Protein AF-A0A1F8S1J4-F1 (afdb_monomer_lite)

Sequence (68 aa):
MGTVRQEELLARLADGAGIRTRGEELALLADIGRAMRDASICGLGQTASSAIESAFRQPGLLPELVAP

Secondary structure (DSSP, 8-state):
-HHHHHHHHHHHHHH---SS-HHHHHHHHHHHHHHHHHH-SSHHHHHHHHHHHHHHH-GGG-HHHH--

pLDDT: mean 81.84, std 7.86, range [53.78, 90.69]

Radius of gyration: 11.94 Å; chains: 1; bounding box: 26×25×29 Å

Structure (mmCIF, N/CA/C/O backbone):
data_AF-A0A1F8S1J4-F1
#
_entry.id   AF-A0A1F8S1J4-F1
#
loop_
_atom_site.group_PDB
_atom_site.id
_atom_site.type_symbol
_atom_site.label_atom_id
_atom_site.label_alt_id
_atom_site.label_comp_id
_atom_site.label_asym_id
_atom_site.label_entity_id
_atom_site.label_seq_id
_atom_site.pdbx_PDB_ins_code
_atom_site.Cartn_x
_atom_site.Cartn_y
_atom_site.Cartn_z
_atom_site.occupancy
_atom_site.B_iso_or_equiv
_atom_site.auth_seq_id
_atom_site.auth_comp_id
_atom_site.auth_asym_id
_atom_site.auth_atom_id
_atom_site.pdbx_PDB_model_num
ATOM 1 N N . MET A 1 1 ? 8.980 6.757 -6.667 1.00 69.06 1 MET A N 1
ATOM 2 C CA . MET A 1 1 ? 7.724 7.539 -6.700 1.00 69.06 1 MET A CA 1
ATOM 3 C C . MET A 1 1 ? 6.517 6.717 -6.261 1.00 69.06 1 MET A C 1
ATOM 5 O O . MET A 1 1 ? 5.881 7.122 -5.302 1.00 69.06 1 MET A O 1
ATOM 9 N N . GLY A 1 2 ? 6.213 5.565 -6.879 1.00 78.31 2 GLY A N 1
ATOM 10 C CA . GLY A 1 2 ? 5.030 4.762 -6.508 1.00 78.31 2 GLY A CA 1
ATOM 11 C C . GLY A 1 2 ? 4.977 4.319 -5.037 1.00 78.31 2 GLY A C 1
ATOM 12 O O . GLY A 1 2 ? 3.959 4.505 -4.380 1.00 78.31 2 GLY A O 1
ATOM 13 N N . THR A 1 3 ? 6.095 3.839 -4.487 1.00 83.75 3 THR A N 1
ATOM 14 C CA . THR A 1 3 ? 6.189 3.386 -3.085 1.00 83.75 3 THR A CA 1
ATOM 15 C C . THR A 1 3 ? 5.978 4.502 -2.059 1.00 83.75 3 THR A C 1
ATOM 17 O O . THR A 1 3 ? 5.363 4.263 -1.030 1.00 83.75 3 THR A O 1
ATOM 20 N N . VAL A 1 4 ? 6.407 5.733 -2.358 1.00 87.25 4 VAL A N 1
ATOM 21 C CA . VAL A 1 4 ? 6.188 6.903 -1.484 1.00 87.25 4 VAL A CA 1
ATOM 22 C C . VAL A 1 4 ? 4.693 7.203 -1.359 1.00 87.25 4 VAL A C 1
ATOM 24 O O . VAL A 1 4 ? 4.177 7.395 -0.267 1.00 87.25 4 VAL A O 1
ATOM 27 N N . ARG A 1 5 ? 3.960 7.156 -2.479 1.00 86.25 5 ARG A N 1
ATOM 28 C CA . ARG A 1 5 ? 2.506 7.368 -2.487 1.00 86.25 5 ARG A CA 1
ATOM 29 C C . ARG A 1 5 ? 1.760 6.269 -1.717 1.00 86.25 5 ARG A C 1
ATOM 31 O O . ARG A 1 5 ? 0.741 6.558 -1.096 1.00 86.25 5 ARG A O 1
ATOM 38 N N . GLN A 1 6 ? 2.252 5.026 -1.767 1.00 85.69 6 GLN A N 1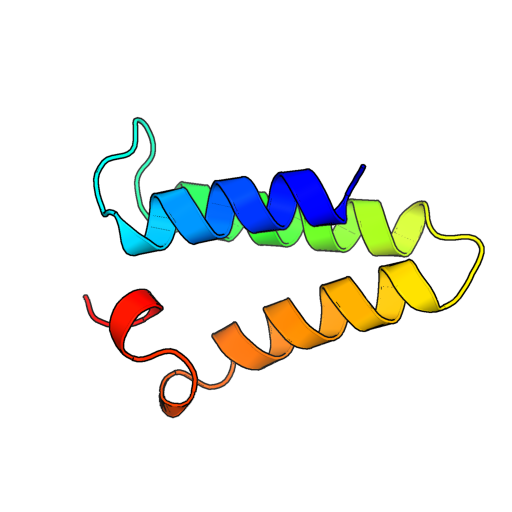
ATOM 39 C CA . GLN A 1 6 ? 1.715 3.922 -0.966 1.00 85.69 6 GLN A CA 1
ATOM 40 C C . GLN A 1 6 ? 1.960 4.149 0.530 1.00 85.69 6 GLN A C 1
ATOM 42 O O . GLN A 1 6 ? 1.029 3.997 1.313 1.00 85.69 6 GLN A O 1
ATOM 47 N N . GLU A 1 7 ? 3.166 4.566 0.921 1.00 87.69 7 GLU A N 1
ATOM 48 C CA . GLU A 1 7 ? 3.518 4.861 2.316 1.00 87.69 7 GLU A CA 1
ATOM 49 C C . GLU A 1 7 ? 2.639 5.969 2.912 1.00 87.69 7 GLU A C 1
ATOM 51 O O . GLU A 1 7 ? 2.021 5.771 3.955 1.00 87.69 7 GLU A O 1
ATOM 56 N N . GLU A 1 8 ? 2.489 7.099 2.215 1.00 88.44 8 GLU A N 1
ATOM 57 C CA . GLU A 1 8 ? 1.624 8.201 2.660 1.00 88.44 8 GLU A CA 1
ATOM 58 C C . GLU A 1 8 ? 0.171 7.760 2.873 1.00 88.44 8 GLU A C 1
ATOM 60 O O . GLU A 1 8 ? -0.540 8.279 3.732 1.00 88.44 8 GLU A O 1
ATOM 65 N N . LEU A 1 9 ? -0.304 6.840 2.035 1.00 87.88 9 LEU A N 1
ATOM 66 C CA . LEU A 1 9 ? -1.675 6.365 2.081 1.00 87.88 9 LEU A CA 1
ATOM 67 C C . LEU A 1 9 ? -1.887 5.350 3.209 1.00 87.88 9 LEU A C 1
ATOM 69 O O . LEU A 1 9 ? -2.904 5.409 3.895 1.00 87.88 9 LEU A O 1
ATOM 73 N N . LEU A 1 10 ? -0.901 4.488 3.457 1.00 87.81 10 LEU A N 1
ATOM 74 C CA . LEU A 1 10 ? -0.871 3.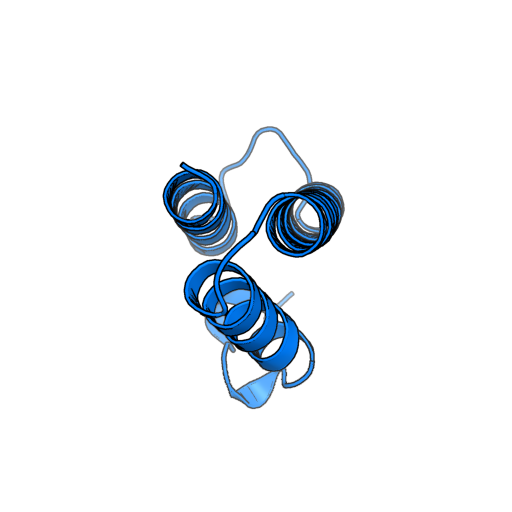621 4.634 1.00 87.81 10 LEU A CA 1
ATOM 75 C C . LEU A 1 10 ? -0.839 4.435 5.933 1.00 87.81 10 LEU A C 1
ATOM 77 O O . LEU A 1 10 ? -1.566 4.104 6.864 1.00 87.81 10 LEU A O 1
ATOM 81 N N . ALA A 1 11 ? -0.066 5.523 5.978 1.00 88.31 11 ALA A N 1
ATOM 82 C CA . ALA A 1 11 ? -0.034 6.421 7.130 1.00 88.31 11 ALA A CA 1
ATOM 83 C C . ALA A 1 11 ? -1.411 7.054 7.400 1.00 88.31 11 ALA A C 1
ATOM 85 O O . ALA A 1 11 ? -1.870 7.053 8.537 1.00 88.31 11 ALA A O 1
ATOM 86 N N . ARG A 1 12 ? -2.115 7.510 6.352 1.00 87.12 12 ARG A N 1
ATOM 87 C CA . ARG A 1 12 ? -3.493 8.028 6.472 1.00 87.12 12 ARG A CA 1
ATOM 88 C C . ARG A 1 12 ? -4.485 6.972 6.963 1.00 87.12 12 ARG A C 1
ATOM 90 O O . ARG A 1 12 ? -5.341 7.278 7.786 1.00 87.12 12 ARG A O 1
ATOM 97 N N . LEU A 1 13 ? -4.378 5.740 6.462 1.00 85.44 13 LEU A N 1
ATOM 98 C CA . LEU A 1 13 ? -5.228 4.629 6.900 1.00 85.44 13 LEU A CA 1
ATOM 99 C C . LEU A 1 13 ? -5.003 4.280 8.377 1.00 85.44 13 LEU A C 1
ATOM 101 O O . LEU A 1 13 ? -5.969 3.960 9.062 1.00 85.44 13 LEU A O 1
ATOM 105 N N . ALA A 1 14 ? -3.756 4.347 8.853 1.00 84.75 14 ALA A N 1
ATOM 106 C CA . ALA A 1 14 ? -3.404 4.072 10.245 1.00 84.75 14 ALA A CA 1
ATOM 107 C C . ALA A 1 14 ? -3.850 5.187 11.206 1.00 84.75 14 ALA A C 1
ATOM 109 O O . ALA A 1 14 ? -4.267 4.898 12.320 1.00 84.75 14 ALA A O 1
ATOM 110 N N . ASP A 1 15 ? -3.779 6.450 10.777 1.00 84.50 15 ASP A N 1
ATOM 111 C CA . ASP A 1 15 ? -4.158 7.606 11.602 1.00 84.50 15 ASP A CA 1
ATOM 112 C C . ASP A 1 15 ? -5.685 7.766 11.730 1.00 84.50 15 ASP A C 1
ATOM 114 O O . ASP A 1 15 ? -6.186 8.421 12.640 1.00 84.50 15 ASP A O 1
ATOM 118 N N . GLY A 1 16 ? -6.460 7.197 10.797 1.00 73.31 16 GLY A N 1
ATOM 119 C CA . GLY A 1 16 ? -7.925 7.307 10.771 1.00 73.31 16 GLY A CA 1
ATOM 120 C C . GLY A 1 16 ? -8.454 8.724 10.490 1.00 73.31 16 GLY A C 1
ATOM 121 O O . GLY A 1 16 ? -9.654 8.901 10.281 1.00 73.31 16 GLY A O 1
ATOM 122 N N . ALA A 1 17 ? -7.578 9.730 10.434 1.00 64.25 17 ALA A N 1
ATOM 123 C CA . ALA A 1 17 ? -7.886 11.118 10.128 1.00 64.25 17 ALA A CA 1
ATOM 124 C C . ALA A 1 17 ? -7.540 11.423 8.661 1.00 64.25 17 ALA A C 1
ATOM 126 O O . ALA A 1 17 ? -6.423 11.796 8.303 1.00 64.25 17 ALA A O 1
ATOM 127 N N . GLY A 1 18 ? -8.525 11.254 7.781 1.00 68.50 18 GLY A N 1
ATOM 128 C CA . GLY A 1 18 ? -8.397 11.538 6.354 1.00 68.50 18 GLY A CA 1
ATOM 129 C C . GLY A 1 18 ? -9.600 12.297 5.804 1.00 68.50 18 GLY A C 1
ATOM 130 O O . GLY A 1 18 ? -10.699 12.233 6.345 1.00 68.50 18 GLY A O 1
ATOM 131 N N . ILE A 1 19 ? -9.396 13.011 4.693 1.00 76.88 19 ILE A N 1
ATOM 132 C CA . ILE A 1 19 ? -10.475 13.682 3.938 1.00 76.88 19 ILE A CA 1
ATOM 133 C C . ILE A 1 19 ? -11.389 12.645 3.257 1.00 76.88 19 ILE A C 1
ATOM 135 O O . ILE A 1 19 ? -12.540 12.930 2.940 1.00 76.88 19 ILE A O 1
ATOM 139 N N . ARG A 1 20 ? -10.862 11.441 3.019 1.00 82.25 20 ARG A N 1
ATOM 140 C CA . ARG A 1 20 ? -11.547 10.324 2.377 1.00 82.25 20 ARG A CA 1
ATOM 141 C C . ARG A 1 20 ? -11.969 9.286 3.396 1.00 82.25 20 ARG A C 1
ATOM 143 O O . ARG A 1 20 ? -11.288 9.053 4.393 1.00 82.25 20 ARG A O 1
ATOM 150 N N . THR A 1 21 ? -13.066 8.612 3.091 1.00 87.69 21 THR A N 1
ATOM 151 C CA . THR A 1 21 ? -13.453 7.390 3.781 1.00 87.69 21 THR A CA 1
ATOM 152 C C . THR A 1 21 ? -12.377 6.323 3.599 1.00 87.69 21 THR A C 1
ATOM 154 O O . THR A 1 21 ? -11.648 6.281 2.604 1.00 87.69 21 THR A O 1
ATOM 157 N N . ARG A 1 22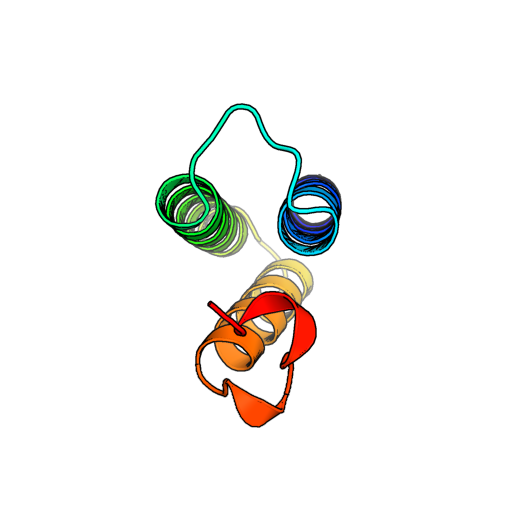 ? -12.320 5.384 4.538 1.00 83.38 22 ARG A N 1
ATOM 158 C CA . ARG A 1 22 ? -11.423 4.232 4.449 1.00 83.38 22 ARG A CA 1
ATOM 159 C C . ARG A 1 22 ? -11.576 3.449 3.141 1.00 83.38 22 ARG A C 1
ATOM 161 O O . ARG A 1 22 ? -10.581 3.021 2.565 1.00 83.38 22 ARG A O 1
ATOM 168 N N . GLY A 1 23 ? -12.809 3.275 2.661 1.00 85.56 23 GLY A N 1
ATOM 169 C CA . GLY A 1 23 ? -13.078 2.587 1.396 1.00 85.56 23 GLY A CA 1
ATOM 170 C C . GLY A 1 23 ? -12.459 3.302 0.192 1.00 85.56 23 GLY A C 1
ATOM 171 O O . GLY A 1 23 ? -11.893 2.653 -0.684 1.00 85.56 23 GLY A O 1
ATOM 172 N N . GLU A 1 24 ? -12.497 4.634 0.177 1.00 89.31 24 GLU A N 1
ATOM 173 C CA . GLU A 1 24 ? -11.876 5.448 -0.874 1.00 89.31 24 GLU A CA 1
ATOM 174 C C . GLU A 1 24 ? -10.342 5.419 -0.808 1.00 89.31 24 GLU A C 1
ATOM 176 O O . GLU A 1 24 ? -9.688 5.381 -1.850 1.00 89.31 24 GLU A O 1
ATOM 181 N N . GLU A 1 25 ? -9.752 5.395 0.391 1.00 88.00 25 GLU A N 1
ATOM 182 C CA . GLU A 1 25 ? -8.302 5.211 0.543 1.00 88.00 25 GLU A CA 1
ATOM 183 C C . GLU A 1 25 ? -7.868 3.823 0.035 1.00 88.00 25 GLU A C 1
ATOM 185 O O . GLU A 1 25 ? -6.918 3.721 -0.741 1.00 88.00 25 GLU A O 1
ATOM 190 N N . LEU A 1 26 ? -8.600 2.753 0.372 1.00 87.12 26 LEU A N 1
ATOM 191 C CA . LEU A 1 26 ? -8.314 1.403 -0.136 1.00 87.12 26 LEU A CA 1
ATOM 192 C C . LEU A 1 26 ? -8.459 1.303 -1.663 1.00 87.12 26 LEU A C 1
ATOM 194 O O . LEU A 1 26 ? -7.637 0.653 -2.314 1.00 87.12 26 LEU A O 1
ATOM 198 N N . ALA A 1 27 ? -9.463 1.963 -2.245 1.00 89.94 27 ALA A N 1
ATOM 199 C CA . ALA A 1 27 ? -9.625 2.031 -3.696 1.00 89.94 27 ALA A CA 1
ATOM 200 C C . ALA A 1 27 ? -8.429 2.731 -4.361 1.00 89.94 27 ALA A C 1
ATOM 202 O O . ALA A 1 27 ? -7.850 2.202 -5.312 1.00 89.94 27 ALA A O 1
ATOM 203 N N . LEU A 1 28 ? -7.981 3.863 -3.807 1.00 89.88 28 LEU A N 1
ATOM 204 C CA . LEU A 1 28 ? -6.802 4.557 -4.318 1.00 89.88 28 LEU A CA 1
ATOM 205 C C . LEU A 1 28 ? -5.520 3.719 -4.163 1.00 89.88 28 LEU A C 1
ATOM 207 O O . LEU A 1 28 ? -4.659 3.753 -5.044 1.00 89.88 28 LEU A O 1
ATOM 211 N N . LEU A 1 29 ? -5.377 2.954 -3.076 1.00 88.81 29 LEU A N 1
ATOM 212 C CA . LEU A 1 29 ? -4.239 2.048 -2.902 1.00 88.81 29 LEU A CA 1
ATOM 213 C C . LEU A 1 29 ? -4.159 1.015 -4.034 1.00 88.81 29 LEU A C 1
ATOM 215 O O . LEU A 1 29 ? -3.073 0.759 -4.561 1.00 88.81 29 LEU A O 1
ATOM 219 N N . ALA A 1 30 ? -5.306 0.447 -4.421 1.00 88.69 30 ALA A N 1
ATOM 220 C CA . ALA A 1 30 ? -5.405 -0.520 -5.510 1.00 88.69 30 ALA A CA 1
ATOM 221 C C . ALA A 1 30 ? -5.055 0.106 -6.871 1.00 88.69 30 ALA A C 1
ATOM 223 O O . ALA A 1 30 ? -4.323 -0.501 -7.659 1.00 88.69 30 ALA A O 1
ATOM 224 N N . ASP A 1 31 ? -5.504 1.337 -7.126 1.00 90.69 31 ASP A N 1
ATOM 225 C CA . ASP A 1 31 ? -5.176 2.073 -8.352 1.00 90.69 31 ASP A CA 1
ATOM 226 C C . ASP A 1 31 ? -3.677 2.375 -8.456 1.00 90.69 31 ASP A C 1
ATOM 228 O O . ASP A 1 31 ? -3.069 2.177 -9.513 1.00 90.69 31 ASP A O 1
ATOM 232 N N . ILE A 1 32 ? -3.048 2.778 -7.346 1.00 88.75 32 ILE A N 1
ATOM 233 C CA . ILE A 1 32 ? -1.594 2.970 -7.282 1.00 88.75 32 ILE A CA 1
ATOM 234 C C . ILE A 1 32 ? -0.872 1.647 -7.549 1.00 88.75 32 ILE A C 1
ATOM 236 O O . ILE A 1 32 ? 0.091 1.628 -8.314 1.00 88.75 32 ILE A O 1
ATOM 240 N N . GLY A 1 33 ? -1.336 0.539 -6.963 1.00 88.06 33 GLY A N 1
ATOM 241 C CA . GLY A 1 33 ? -0.751 -0.783 -7.189 1.00 88.06 33 GLY A CA 1
ATOM 242 C C . GLY A 1 33 ? -0.810 -1.219 -8.655 1.00 88.06 33 GLY A C 1
ATOM 243 O O . GLY A 1 33 ? 0.186 -1.693 -9.210 1.00 88.06 33 GLY A O 1
ATOM 244 N N . ARG A 1 34 ? -1.946 -0.984 -9.326 1.00 88.12 34 ARG A N 1
ATOM 245 C CA . ARG A 1 34 ? -2.094 -1.227 -10.769 1.00 88.12 34 ARG A CA 1
ATOM 246 C C . ARG A 1 34 ? -1.132 -0.356 -11.580 1.00 88.12 34 ARG A C 1
ATOM 248 O O . ARG A 1 34 ? -0.345 -0.899 -12.348 1.00 88.12 34 ARG A O 1
ATOM 255 N N . ALA A 1 35 ? -1.105 0.954 -11.336 1.00 87.94 35 ALA A N 1
ATOM 256 C CA . ALA A 1 35 ? -0.201 1.867 -12.036 1.00 87.94 35 ALA A CA 1
ATOM 257 C C . ALA A 1 35 ? 1.282 1.510 -11.822 1.00 87.94 35 ALA A C 1
ATOM 259 O O . ALA A 1 35 ? 2.082 1.579 -12.752 1.00 87.94 35 ALA A O 1
ATOM 260 N N . MET A 1 36 ? 1.659 1.085 -10.612 1.00 86.44 36 MET A N 1
ATOM 261 C CA . MET A 1 36 ? 3.012 0.617 -10.314 1.00 86.44 36 MET A CA 1
ATOM 262 C C . MET A 1 36 ? 3.372 -0.642 -11.096 1.00 86.44 36 MET A C 1
ATOM 264 O O . MET A 1 36 ? 4.486 -0.715 -11.608 1.00 86.44 36 MET A O 1
ATOM 268 N N . ARG A 1 37 ? 2.467 -1.620 -11.214 1.00 84.06 37 ARG A N 1
ATOM 269 C CA . ARG A 1 37 ? 2.719 -2.829 -12.014 1.00 84.06 37 ARG A CA 1
ATOM 270 C C . ARG A 1 37 ? 2.874 -2.526 -13.495 1.00 84.06 37 ARG A C 1
ATOM 272 O O . ARG A 1 37 ? 3.777 -3.087 -14.109 1.00 84.06 37 ARG A O 1
ATOM 279 N N . ASP A 1 38 ? 2.033 -1.642 -14.018 1.00 85.44 38 ASP A N 1
ATOM 280 C CA . ASP A 1 38 ? 1.991 -1.311 -15.443 1.00 85.44 38 ASP A CA 1
ATOM 281 C C . ASP A 1 38 ? 3.183 -0.433 -15.862 1.00 85.44 38 ASP A C 1
ATOM 283 O O . ASP A 1 38 ? 3.693 -0.562 -16.972 1.00 85.44 38 ASP A O 1
ATOM 287 N N . ALA A 1 39 ? 3.671 0.435 -14.967 1.00 84.25 39 ALA A N 1
ATOM 288 C CA . ALA A 1 39 ? 4.799 1.330 -15.236 1.00 84.25 39 ALA A CA 1
ATOM 289 C C . ALA A 1 39 ? 6.181 0.728 -14.910 1.00 84.25 39 ALA A C 1
ATOM 291 O O . ALA A 1 39 ? 7.209 1.305 -15.276 1.00 84.25 39 ALA A O 1
ATOM 292 N N . SER A 1 40 ? 6.244 -0.392 -14.184 1.00 83.38 40 SER A N 1
ATOM 293 C CA . SER A 1 40 ? 7.520 -0.971 -13.748 1.00 83.38 40 SER A CA 1
ATOM 294 C C . SER A 1 40 ? 8.174 -1.802 -14.849 1.00 83.38 40 SER A C 1
ATOM 296 O O . SER A 1 40 ? 7.693 -2.870 -15.204 1.00 83.38 40 SER A O 1
ATOM 298 N N . ILE A 1 41 ? 9.334 -1.344 -15.325 1.00 79.06 41 ILE A N 1
ATOM 299 C CA . ILE A 1 41 ? 10.182 -2.072 -16.289 1.00 79.06 41 ILE A CA 1
ATOM 300 C C . ILE A 1 41 ? 11.064 -3.124 -15.580 1.00 79.06 41 ILE A C 1
ATOM 302 O O . ILE A 1 41 ? 11.595 -4.035 -16.211 1.00 79.06 41 ILE A O 1
ATOM 306 N N . CYS A 1 42 ? 11.209 -3.030 -14.253 1.00 82.75 42 CYS A N 1
ATOM 307 C CA . CYS A 1 42 ? 11.932 -3.990 -13.418 1.00 82.75 42 CYS A CA 1
ATOM 308 C C . CYS A 1 42 ? 11.042 -4.557 -12.298 1.00 82.75 42 CYS A C 1
ATOM 310 O O . CYS A 1 42 ? 10.051 -3.949 -11.896 1.00 82.75 42 CYS A O 1
ATOM 312 N N . GLY A 1 43 ? 11.411 -5.721 -11.754 1.00 78.88 43 GLY A N 1
ATOM 313 C CA . GLY A 1 43 ? 10.567 -6.463 -10.806 1.00 78.88 43 GLY A CA 1
ATOM 314 C C . GLY A 1 43 ? 10.326 -5.785 -9.451 1.00 78.88 43 GLY A C 1
ATOM 315 O O . GLY A 1 43 ? 9.374 -6.134 -8.762 1.00 78.88 43 GLY A O 1
ATOM 316 N N . LEU A 1 44 ? 11.131 -4.791 -9.059 1.00 82.50 44 LEU A N 1
ATOM 317 C CA . LEU A 1 44 ? 11.036 -4.169 -7.730 1.00 82.50 44 LEU A CA 1
ATOM 318 C C . LEU A 1 44 ? 9.685 -3.483 -7.480 1.00 82.50 44 LEU A C 1
ATOM 320 O O . LEU A 1 44 ? 9.092 -3.672 -6.418 1.00 82.50 44 LEU A O 1
ATOM 324 N N . GLY A 1 45 ? 9.170 -2.724 -8.452 1.00 79.12 45 GLY A N 1
ATOM 325 C CA . GLY A 1 45 ? 7.869 -2.066 -8.304 1.00 79.12 45 GLY A CA 1
ATOM 326 C C . GLY A 1 45 ? 6.699 -3.055 -8.296 1.00 79.12 45 GLY A C 1
ATOM 327 O O . GLY A 1 45 ? 5.729 -2.851 -7.565 1.00 79.12 45 GLY A O 1
ATOM 328 N N . GLN A 1 46 ? 6.825 -4.175 -9.018 1.00 81.56 46 GLN A N 1
ATOM 329 C CA . GLN A 1 46 ? 5.839 -5.258 -8.993 1.00 81.56 46 GLN A CA 1
ATOM 330 C C . GLN A 1 46 ? 5.823 -5.992 -7.647 1.00 81.56 46 GLN A C 1
ATOM 332 O O . GLN A 1 46 ? 4.747 -6.222 -7.087 1.00 81.56 46 GLN A O 1
ATOM 337 N N . THR A 1 47 ? 6.995 -6.307 -7.090 1.00 85.88 47 THR A N 1
ATOM 338 C CA . THR A 1 47 ? 7.112 -6.980 -5.789 1.00 85.88 47 THR A CA 1
ATOM 339 C C . THR A 1 47 ? 6.585 -6.106 -4.656 1.00 85.88 47 THR A C 1
ATOM 341 O O . THR A 1 47 ? 5.783 -6.579 -3.851 1.00 85.88 47 THR A O 1
ATOM 344 N N . ALA A 1 48 ? 6.965 -4.824 -4.616 1.00 84.31 48 ALA A N 1
ATOM 345 C CA . ALA A 1 48 ? 6.505 -3.899 -3.579 1.00 84.31 48 ALA A CA 1
ATOM 346 C C . ALA A 1 48 ? 4.973 -3.757 -3.576 1.00 84.31 48 ALA A C 1
ATOM 348 O O . ALA A 1 48 ? 4.335 -3.872 -2.530 1.00 84.31 48 ALA A O 1
ATOM 349 N N . SER A 1 49 ? 4.365 -3.597 -4.756 1.00 84.38 49 SER A N 1
ATOM 350 C CA . SER A 1 49 ? 2.907 -3.534 -4.870 1.00 84.38 49 SER A CA 1
ATOM 351 C C . SER A 1 49 ? 2.219 -4.839 -4.462 1.00 84.38 49 SER A C 1
ATOM 353 O O . SER A 1 49 ? 1.155 -4.789 -3.848 1.00 84.38 49 SER A O 1
ATOM 355 N N . SER A 1 50 ? 2.798 -5.992 -4.803 1.00 83.75 50 SER A N 1
ATOM 356 C CA . SER A 1 50 ? 2.202 -7.297 -4.494 1.00 83.75 50 SER A CA 1
ATOM 357 C C . SER A 1 50 ? 2.231 -7.600 -2.994 1.00 83.75 50 SER A C 1
ATOM 359 O O . SER A 1 50 ? 1.271 -8.159 -2.468 1.00 83.75 50 SER A O 1
ATOM 361 N N . ALA A 1 51 ? 3.292 -7.190 -2.290 1.00 86.56 51 ALA A N 1
ATOM 362 C CA . ALA A 1 51 ? 3.401 -7.353 -0.841 1.00 86.56 51 ALA A CA 1
ATOM 363 C C . ALA A 1 51 ? 2.292 -6.595 -0.094 1.00 86.56 51 ALA A C 1
ATOM 365 O O . ALA A 1 51 ? 1.626 -7.170 0.767 1.00 86.56 51 ALA A O 1
ATOM 366 N N . ILE A 1 52 ? 2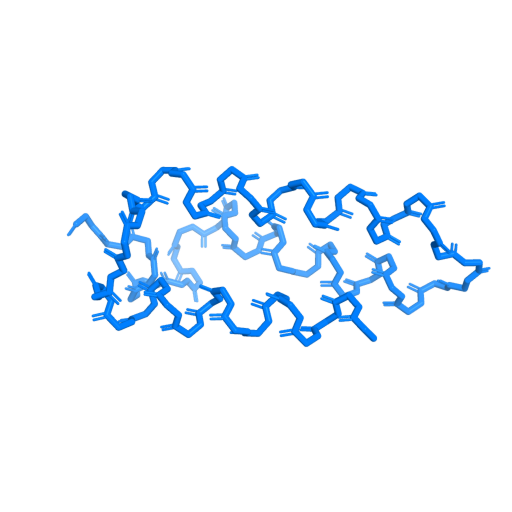.046 -5.334 -0.469 1.00 84.69 52 ILE A N 1
ATOM 367 C CA . ILE A 1 52 ? 0.994 -4.516 0.146 1.00 84.69 52 ILE A CA 1
ATOM 368 C C . ILE A 1 52 ? -0.389 -5.114 -0.128 1.00 84.69 52 ILE A C 1
ATOM 370 O O . ILE A 1 52 ? -1.159 -5.322 0.804 1.00 84.69 52 ILE A O 1
ATOM 374 N N . GLU A 1 53 ? -0.705 -5.466 -1.377 1.00 84.44 53 GLU A N 1
ATOM 375 C CA . GLU A 1 53 ? -2.002 -6.079 -1.694 1.00 84.44 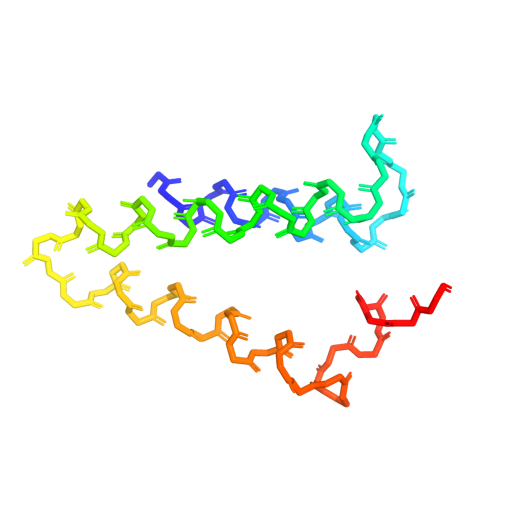53 GLU A CA 1
ATOM 376 C C . GLU A 1 53 ? -2.226 -7.414 -0.977 1.00 84.44 53 GLU A C 1
ATOM 378 O O . GLU A 1 53 ? -3.342 -7.701 -0.544 1.00 84.44 53 GLU A O 1
ATOM 383 N N . SER A 1 54 ? -1.181 -8.237 -0.845 1.00 84.94 54 SER A N 1
ATOM 384 C CA . SER A 1 54 ? -1.262 -9.500 -0.110 1.00 84.94 54 SER A CA 1
ATOM 385 C C . SER A 1 54 ? -1.577 -9.268 1.366 1.00 84.94 54 SER A C 1
ATOM 387 O O . SER A 1 54 ? -2.370 -10.010 1.942 1.00 84.94 54 SER A O 1
ATOM 389 N N . ALA A 1 55 ? -1.001 -8.228 1.969 1.00 84.88 55 ALA A N 1
ATOM 390 C CA . ALA A 1 55 ? -1.241 -7.890 3.364 1.00 84.88 55 ALA A CA 1
ATOM 391 C C . ALA A 1 55 ? -2.710 -7.504 3.623 1.00 84.88 55 ALA A C 1
ATOM 393 O O . ALA A 1 55 ? -3.294 -7.961 4.601 1.00 84.88 55 ALA A O 1
ATOM 394 N N . PHE A 1 56 ? -3.355 -6.771 2.708 1.00 79.88 56 PHE A N 1
ATOM 395 C CA . PHE A 1 56 ? -4.787 -6.449 2.822 1.00 79.88 56 PHE A CA 1
ATOM 396 C C . PHE A 1 56 ? -5.719 -7.645 2.580 1.00 79.88 56 PHE A C 1
ATOM 398 O O . PHE A 1 56 ? -6.841 -7.657 3.084 1.00 79.88 56 PHE A O 1
ATOM 405 N N . ARG A 1 57 ? -5.273 -8.677 1.851 1.00 83.62 57 ARG A N 1
ATOM 406 C CA . ARG A 1 57 ? -6.030 -9.937 1.698 1.00 83.62 57 ARG A CA 1
ATOM 407 C C . ARG A 1 57 ? -5.947 -10.839 2.929 1.00 83.62 57 ARG A C 1
ATOM 409 O O . ARG A 1 57 ? -6.735 -11.775 3.037 1.00 83.62 57 ARG A O 1
ATOM 416 N N . GLN A 1 58 ? -5.022 -10.565 3.849 1.00 83.88 58 GLN A N 1
ATOM 417 C CA . GLN A 1 58 ? -4.847 -11.292 5.103 1.00 83.88 58 GLN A CA 1
ATOM 418 C C . GLN A 1 58 ? -5.095 -10.348 6.295 1.00 83.88 58 GLN A C 1
ATOM 420 O O . GLN A 1 58 ? -4.145 -9.832 6.878 1.00 83.88 58 GLN A O 1
ATOM 425 N N . PRO A 1 59 ? -6.363 -10.149 6.712 1.00 66.25 59 PRO A N 1
ATOM 426 C CA . PRO A 1 59 ? -6.737 -9.229 7.794 1.00 66.25 59 PRO A CA 1
ATOM 427 C C . PRO A 1 59 ? -5.930 -9.388 9.089 1.00 66.25 59 PRO A C 1
ATOM 429 O O . PRO A 1 59 ? -5.650 -8.407 9.769 1.00 66.25 59 PRO A O 1
ATOM 432 N N . GLY A 1 60 ? -5.515 -10.617 9.415 1.00 77.56 60 GLY A N 1
ATOM 433 C CA . GLY A 1 60 ? 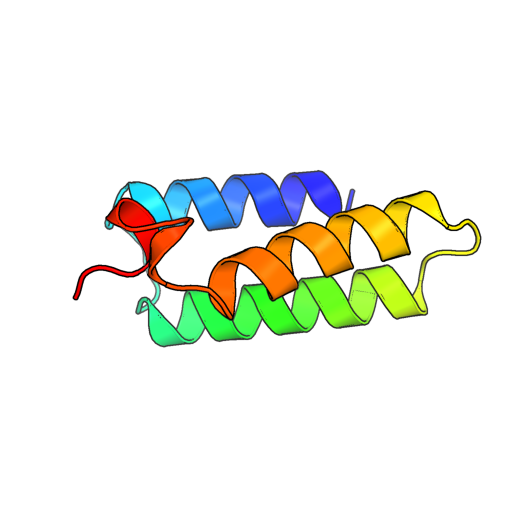-4.712 -10.907 10.606 1.00 77.56 60 GLY A CA 1
ATOM 434 C C . GLY A 1 60 ? -3.272 -10.381 10.566 1.00 77.56 60 GLY A C 1
ATOM 435 O O . GLY A 1 60 ? -2.626 -10.353 11.607 1.00 77.56 60 GLY A O 1
ATOM 436 N N . LEU A 1 61 ? -2.759 -9.968 9.401 1.00 78.75 61 LEU A N 1
ATOM 437 C CA . LEU A 1 61 ? -1.416 -9.395 9.266 1.00 78.75 61 LEU A CA 1
ATOM 438 C C . LEU A 1 61 ? -1.393 -7.891 9.573 1.00 78.75 61 LEU A C 1
ATOM 440 O O . LEU A 1 61 ? -0.356 -7.360 9.956 1.00 78.75 61 LEU A O 1
ATOM 444 N N . LEU A 1 62 ? -2.529 -7.210 9.406 1.00 77.31 62 LEU A N 1
ATOM 445 C CA . LEU A 1 62 ? -2.653 -5.764 9.566 1.00 77.31 62 LEU A CA 1
ATOM 446 C C . LEU A 1 62 ? -3.868 -5.398 10.444 1.00 77.31 62 LEU A C 1
ATOM 448 O O . LEU A 1 62 ? -4.750 -4.672 9.987 1.00 77.31 62 LEU A O 1
ATOM 452 N N . PRO A 1 63 ? -3.953 -5.879 11.698 1.00 69.81 63 PRO A N 1
ATOM 453 C CA . PRO A 1 63 ? -5.138 -5.691 12.536 1.00 69.81 63 PRO A CA 1
ATOM 454 C C . PRO A 1 63 ? -5.491 -4.210 12.743 1.00 69.81 63 PRO A C 1
ATOM 456 O O . PRO A 1 63 ? -6.652 -3.846 12.612 1.00 69.81 63 PRO A O 1
ATOM 459 N N . GLU A 1 64 ? -4.495 -3.345 12.939 1.00 70.06 64 GLU A N 1
ATOM 460 C CA . GLU A 1 64 ? -4.665 -1.893 13.129 1.00 70.06 64 GLU A CA 1
ATOM 461 C C . GLU A 1 64 ? -5.219 -1.183 11.873 1.00 70.06 64 GLU A C 1
ATOM 463 O O . GLU A 1 64 ? -5.927 -0.188 11.969 1.00 70.06 64 GLU A O 1
ATOM 468 N N . LEU A 1 65 ? -4.927 -1.712 10.677 1.00 69.25 65 LEU A N 1
ATOM 469 C CA . LEU A 1 65 ? -5.353 -1.150 9.385 1.00 69.25 65 LEU A CA 1
ATOM 470 C C . LEU A 1 65 ? -6.610 -1.826 8.822 1.00 69.25 65 LEU A C 1
ATOM 472 O O . LEU A 1 65 ? -7.142 -1.361 7.813 1.00 69.25 65 LEU A O 1
ATOM 476 N N . VAL A 1 66 ? -7.046 -2.943 9.418 1.00 63.88 66 VAL A N 1
ATOM 477 C CA . VAL A 1 66 ? -8.182 -3.765 8.961 1.00 63.88 66 VAL A CA 1
ATOM 478 C C . VAL A 1 66 ? -9.325 -3.811 9.995 1.00 63.88 66 VAL A C 1
ATOM 480 O O . VAL A 1 66 ? -10.462 -4.089 9.612 1.00 63.88 66 VAL A O 1
ATOM 483 N N . ALA A 1 67 ? -9.097 -3.391 11.246 1.00 60.25 67 ALA A N 1
ATOM 484 C CA . ALA A 1 67 ? -10.142 -3.190 12.255 1.00 60.25 67 ALA A CA 1
ATOM 485 C C . ALA A 1 67 ? -11.155 -2.097 11.839 1.00 60.25 67 ALA A C 1
ATOM 487 O O . ALA A 1 67 ? -10.725 -1.098 11.252 1.00 60.25 67 ALA A O 1
ATOM 488 N N . PRO A 1 68 ? -12.467 -2.314 12.065 1.00 53.78 68 PRO A N 1
ATOM 489 C CA . PRO A 1 68 ? -13.544 -1.421 11.630 1.00 53.78 68 PRO A CA 1
ATOM 490 C C . PRO A 1 68 ? -13.492 -0.034 12.274 1.00 53.78 68 PRO A C 1
ATOM 492 O O . PRO A 1 68 ? -13.095 0.056 13.457 1.00 53.78 68 PRO A O 1
#

Foldseek 3Di:
DLVVVLVVLLVCLLVVDDPDDLVVSVVVLVVSLVVQVVPDPDCPSPVSSVVVVVCQVPCVNCVSNNPD